Protein AF-A0A6C2YUM2-F1 (afdb_monomer_lite)

Foldseek 3Di:
DDDDDDDDDPVVVVVLCVVQVVVPHGSVVVVVVVVVCVVPPPVVVVVVVVVVVVVVVVVVVVVVD

Radius of gyration: 20.24 Å; chains: 1; bounding box: 30×21×61 Å

pLDDT: mean 86.24, std 9.74, range [58.12, 96.25]

Structure (mm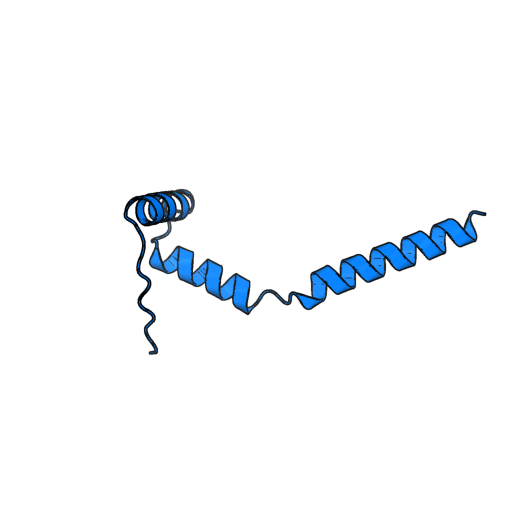CIF, N/CA/C/O backbone):
data_AF-A0A6C2YUM2-F1
#
_entry.id   AF-A0A6C2YUM2-F1
#
loop_
_atom_site.group_PDB
_atom_site.id
_atom_site.type_symbol
_atom_site.label_atom_id
_atom_site.label_alt_id
_atom_site.label_comp_id
_atom_site.label_asym_id
_atom_site.label_entity_id
_atom_site.label_seq_id
_atom_site.pdbx_PDB_ins_code
_atom_site.Cartn_x
_atom_site.Cartn_y
_atom_site.Cartn_z
_atom_site.occupancy
_atom_site.B_iso_or_equiv
_atom_site.auth_seq_id
_atom_site.auth_comp_id
_atom_site.auth_asym_id
_atom_site.auth_atom_id
_atom_site.pdbx_PDB_model_num
ATOM 1 N N . MET A 1 1 ? 9.403 -8.127 18.538 1.00 63.03 1 MET A N 1
ATOM 2 C CA . MET A 1 1 ? 8.818 -7.775 17.227 1.00 63.03 1 MET A CA 1
ATOM 3 C C . MET A 1 1 ? 8.876 -6.265 17.106 1.00 63.03 1 MET A C 1
ATOM 5 O O . MET A 1 1 ? 8.437 -5.619 18.052 1.00 63.03 1 MET A O 1
ATOM 9 N N . PRO A 1 2 ? 9.476 -5.698 16.051 1.00 83.19 2 PRO A N 1
ATOM 10 C CA . PRO A 1 2 ? 9.397 -4.258 15.831 1.00 83.19 2 PRO A CA 1
ATOM 11 C C . PRO A 1 2 ? 7.936 -3.873 15.560 1.00 83.19 2 PRO A C 1
ATOM 13 O O . PRO A 1 2 ? 7.245 -4.576 14.825 1.00 83.19 2 PRO A O 1
ATOM 16 N N . SER A 1 3 ? 7.464 -2.791 16.174 1.00 83.94 3 SER A N 1
ATOM 17 C CA . SER A 1 3 ? 6.157 -2.196 15.893 1.00 83.94 3 SER A CA 1
ATOM 18 C C . SER A 1 3 ? 6.343 -0.878 15.147 1.00 83.94 3 SER A C 1
ATOM 20 O O . SER A 1 3 ? 7.307 -0.148 15.378 1.00 83.94 3 SER A O 1
ATOM 22 N N . ILE A 1 4 ? 5.421 -0.586 14.233 1.00 84.69 4 ILE A N 1
ATOM 23 C CA . ILE A 1 4 ? 5.357 0.681 13.506 1.00 84.69 4 ILE A CA 1
ATOM 24 C C . ILE A 1 4 ? 3.978 1.270 13.784 1.00 84.69 4 ILE A C 1
ATOM 26 O O . ILE A 1 4 ? 2.968 0.606 13.556 1.00 84.69 4 ILE A O 1
ATOM 30 N N . THR A 1 5 ? 3.941 2.505 14.276 1.00 90.62 5 THR A N 1
ATOM 31 C CA . THR A 1 5 ? 2.702 3.266 14.457 1.00 90.62 5 THR A CA 1
ATOM 32 C C . THR A 1 5 ? 2.551 4.216 13.280 1.00 90.62 5 THR A C 1
ATOM 34 O O . THR A 1 5 ? 3.475 4.962 12.963 1.00 90.62 5 THR A O 1
ATOM 37 N N . LEU A 1 6 ? 1.395 4.173 12.623 1.00 87.12 6 LEU A N 1
ATOM 38 C CA . LEU A 1 6 ? 1.057 5.043 11.502 1.00 87.12 6 LEU A CA 1
ATOM 39 C C . LEU A 1 6 ? -0.141 5.899 11.902 1.00 87.12 6 LEU A C 1
ATOM 41 O O . LEU A 1 6 ? -1.167 5.369 12.326 1.00 87.12 6 LEU A O 1
ATOM 45 N N . GLU A 1 7 ? -0.006 7.212 11.764 1.00 92.00 7 GLU A N 1
ATOM 46 C CA . GLU A 1 7 ? -1.101 8.150 11.989 1.00 92.00 7 GLU A CA 1
ATOM 47 C C . GLU A 1 7 ? -1.816 8.430 10.666 1.00 92.00 7 GLU A C 1
ATOM 49 O O . GLU A 1 7 ? -1.190 8.722 9.646 1.00 92.00 7 GLU A O 1
ATOM 54 N N . PHE A 1 8 ? -3.143 8.341 10.684 1.00 88.62 8 PHE A N 1
ATOM 55 C CA . PHE A 1 8 ? -3.992 8.609 9.529 1.00 88.62 8 PHE A CA 1
ATOM 56 C C . PHE A 1 8 ? -5.041 9.651 9.900 1.00 88.62 8 PHE A C 1
ATOM 58 O O . PHE A 1 8 ? -5.533 9.672 11.027 1.00 88.62 8 PHE A O 1
ATOM 65 N N . SER A 1 9 ? -5.438 10.473 8.928 1.00 95.31 9 SER A N 1
ATOM 66 C CA . SER A 1 9 ? -6.702 11.195 9.044 1.00 95.31 9 SER A CA 1
ATOM 67 C C . SER A 1 9 ? -7.864 10.199 9.043 1.00 95.31 9 SER A C 1
ATOM 69 O O . SER A 1 9 ? -7.766 9.096 8.495 1.00 95.31 9 SER A O 1
ATOM 71 N N . GLU A 1 10 ? -8.989 10.601 9.627 1.00 93.56 10 GLU A N 1
ATOM 72 C CA . GLU A 1 10 ? -10.182 9.757 9.707 1.00 93.56 10 GLU A CA 1
ATOM 73 C C . GLU A 1 10 ? -10.682 9.329 8.316 1.00 93.56 10 GLU A C 1
ATOM 75 O O . GLU A 1 10 ? -10.996 8.160 8.096 1.00 93.56 10 GLU A O 1
ATOM 80 N N . GLU A 1 11 ? -10.642 10.237 7.337 1.00 95.06 11 GLU A N 1
ATOM 81 C CA . GLU A 1 11 ? -11.006 9.948 5.946 1.00 95.06 11 GLU A CA 1
ATOM 82 C C . GLU A 1 11 ? -10.108 8.866 5.321 1.00 95.06 11 GLU A C 1
ATOM 84 O O . GLU A 1 11 ? -10.592 7.922 4.683 1.00 95.06 11 GLU A O 1
ATOM 89 N N . HIS A 1 12 ? -8.791 8.966 5.523 1.00 92.75 12 HIS A N 1
ATOM 90 C CA . HIS A 1 12 ? -7.845 7.975 5.014 1.00 92.75 12 HIS A CA 1
ATOM 91 C C . HIS A 1 12 ? -8.044 6.616 5.683 1.00 92.75 12 HIS A C 1
ATOM 93 O O . HIS A 1 12 ? -8.005 5.591 4.997 1.00 92.75 12 HIS A O 1
ATOM 99 N N . LEU A 1 13 ? -8.321 6.600 6.990 1.00 94.44 13 LEU A N 1
ATOM 100 C CA . LEU A 1 13 ? -8.603 5.369 7.719 1.00 94.44 13 LEU A CA 1
ATOM 101 C C . LEU A 1 13 ? -9.893 4.702 7.221 1.00 94.44 13 LEU A C 1
ATOM 103 O O . LEU A 1 13 ? -9.892 3.500 6.959 1.00 94.44 13 LEU A O 1
ATOM 107 N N . GLN A 1 14 ? -10.966 5.466 6.999 1.00 95.00 14 GLN A N 1
ATOM 108 C CA . GLN A 1 14 ? -12.217 4.945 6.432 1.00 95.00 14 GLN A CA 1
ATOM 109 C C . GLN A 1 14 ? -12.026 4.384 5.018 1.00 95.00 14 GLN A C 1
ATOM 111 O O . GLN A 1 14 ? -12.636 3.382 4.638 1.00 95.00 14 GLN A O 1
ATOM 116 N N . ARG A 1 15 ? -11.180 5.018 4.200 1.00 94.44 15 ARG A N 1
ATOM 117 C CA . ARG A 1 15 ? -10.835 4.494 2.873 1.00 94.44 15 ARG A CA 1
ATOM 118 C C . ARG A 1 15 ? -10.045 3.185 2.973 1.00 94.44 15 ARG A C 1
ATOM 120 O O . ARG A 1 15 ? -10.335 2.259 2.222 1.00 94.44 15 ARG A O 1
ATOM 127 N N . LEU A 1 16 ? -9.096 3.091 3.905 1.00 93.81 16 LEU A N 1
ATOM 128 C CA . LEU A 1 16 ? -8.334 1.869 4.191 1.00 93.81 16 LEU A CA 1
ATOM 129 C C . LEU A 1 16 ? -9.226 0.721 4.659 1.00 93.81 16 LEU A C 1
ATOM 131 O O . LEU A 1 16 ? -9.092 -0.388 4.152 1.00 93.81 16 LEU A O 1
ATOM 135 N N . GLN A 1 17 ? -10.164 0.995 5.565 1.00 95.06 17 GLN A N 1
ATOM 136 C CA . GLN A 1 17 ? -11.129 0.003 6.039 1.00 95.06 17 GLN A CA 1
ATOM 137 C C . GLN A 1 17 ? -11.980 -0.550 4.899 1.00 95.06 17 GLN A C 1
ATOM 139 O O . GLN A 1 17 ? -12.144 -1.760 4.812 1.00 95.06 17 GLN A O 1
ATOM 144 N N . ARG A 1 18 ? -12.463 0.310 3.993 1.00 96.25 18 ARG A N 1
ATOM 145 C CA . ARG A 1 18 ? -13.206 -0.133 2.803 1.00 96.25 18 ARG A CA 1
ATOM 146 C C . ARG A 1 18 ? -12.366 -1.041 1.907 1.00 96.25 18 ARG A C 1
ATOM 148 O O . ARG A 1 18 ? -12.807 -2.133 1.587 1.00 96.25 18 ARG A O 1
ATOM 155 N N . MET A 1 19 ? -11.135 -0.636 1.581 1.00 94.75 19 MET A N 1
ATOM 156 C CA . MET A 1 19 ? -10.239 -1.449 0.744 1.00 94.75 19 MET A CA 1
ATOM 157 C C . MET A 1 19 ? -9.913 -2.811 1.371 1.00 94.75 19 MET A C 1
ATOM 159 O O . MET A 1 19 ? -9.822 -3.805 0.656 1.00 94.75 19 MET A O 1
ATOM 163 N N . ALA A 1 20 ? -9.729 -2.857 2.692 1.00 94.94 20 ALA A N 1
ATOM 164 C CA . ALA A 1 20 ? -9.485 -4.102 3.408 1.00 94.94 20 ALA A CA 1
ATOM 165 C C . ALA A 1 20 ? -10.745 -4.986 3.431 1.00 94.94 20 ALA A C 1
ATOM 167 O O . ALA A 1 20 ? -10.668 -6.178 3.134 1.00 94.94 20 ALA A O 1
ATOM 168 N N . LEU A 1 21 ? -11.915 -4.389 3.688 1.00 95.44 21 LEU A N 1
ATOM 169 C CA . LEU A 1 21 ? -13.203 -5.082 3.715 1.00 95.44 21 LEU A CA 1
ATOM 170 C C . LEU A 1 21 ? -13.566 -5.689 2.355 1.00 95.44 21 LEU A C 1
ATOM 172 O O . LEU A 1 21 ? -14.038 -6.822 2.315 1.00 95.44 21 LEU A O 1
ATOM 176 N N . ASP A 1 22 ? -13.284 -4.986 1.254 1.00 94.75 22 ASP A N 1
ATOM 177 C CA . ASP A 1 22 ? -13.490 -5.486 -0.114 1.00 94.75 22 ASP A CA 1
ATOM 178 C C . ASP A 1 22 ? -12.704 -6.783 -0.389 1.00 94.75 22 ASP A C 1
ATOM 180 O O . ASP A 1 22 ? -13.067 -7.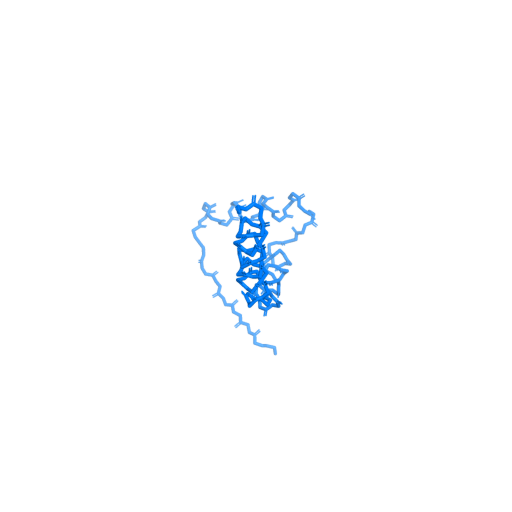563 -1.268 1.00 94.75 22 ASP A O 1
ATOM 184 N N . GLN A 1 23 ? -11.636 -7.032 0.375 1.00 93.25 23 GLN A N 1
ATOM 185 C CA . GLN A 1 23 ? -10.808 -8.239 0.303 1.00 93.25 23 GLN A CA 1
ATOM 186 C C . GLN A 1 23 ? -11.046 -9.206 1.475 1.00 93.25 23 GLN A C 1
ATOM 188 O O . GLN A 1 23 ? -10.353 -10.217 1.578 1.00 93.25 23 GLN A O 1
ATOM 193 N N . GLY A 1 24 ? -12.014 -8.919 2.354 1.00 94.25 24 GLY A N 1
ATOM 194 C CA . GLY A 1 24 ? -12.298 -9.716 3.551 1.00 94.25 24 GLY A CA 1
ATOM 195 C C . GLY A 1 24 ? -11.183 -9.682 4.603 1.00 94.25 24 GLY A C 1
ATOM 196 O O . GLY A 1 24 ? -11.077 -10.610 5.399 1.00 94.25 24 GLY A O 1
ATOM 197 N N . MET A 1 25 ? -10.345 -8.643 4.593 1.00 95.06 25 MET A N 1
ATOM 198 C CA . MET A 1 25 ? -9.176 -8.484 5.462 1.00 95.06 25 MET A CA 1
ATOM 199 C C . MET A 1 25 ? -9.391 -7.383 6.504 1.00 95.06 25 MET A C 1
ATOM 201 O O . MET A 1 25 ? -10.164 -6.442 6.308 1.00 95.06 25 MET A O 1
ATOM 205 N N . THR A 1 26 ? -8.644 -7.446 7.605 1.00 94.94 26 THR A N 1
ATOM 206 C CA . THR A 1 26 ? -8.466 -6.299 8.502 1.00 94.94 26 THR A CA 1
ATOM 207 C C . THR A 1 26 ? -7.519 -5.264 7.886 1.00 94.94 26 THR A C 1
ATOM 209 O O . THR A 1 26 ? -6.721 -5.561 6.997 1.00 94.94 26 THR A O 1
ATOM 212 N N . VAL A 1 27 ? -7.552 -4.025 8.391 1.00 92.94 27 VAL A N 1
ATOM 213 C CA . VAL A 1 27 ? -6.627 -2.966 7.942 1.00 92.94 27 VAL A CA 1
ATOM 214 C C . VAL A 1 27 ? -5.164 -3.361 8.168 1.00 92.94 27 VAL A C 1
ATOM 216 O O . VAL A 1 27 ? -4.319 -3.059 7.329 1.00 92.94 27 VAL A O 1
ATOM 219 N N . ALA A 1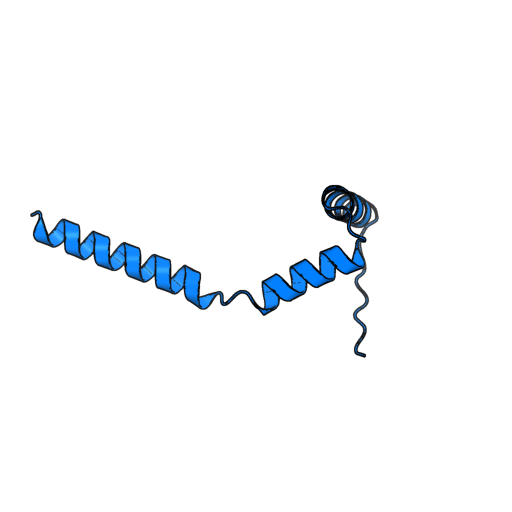 28 ? -4.862 -4.044 9.275 1.00 91.62 28 ALA A N 1
ATOM 220 C CA . ALA A 1 28 ? -3.507 -4.485 9.590 1.00 91.62 28 ALA A CA 1
ATOM 221 C C . ALA A 1 28 ? -3.005 -5.534 8.587 1.00 91.62 28 ALA A C 1
ATOM 223 O O . ALA A 1 28 ? -1.923 -5.365 8.033 1.00 91.62 28 ALA A O 1
ATOM 224 N N . GLU A 1 29 ? -3.813 -6.557 8.297 1.00 93.69 29 GLU A N 1
ATOM 225 C CA . GLU A 1 29 ? -3.478 -7.600 7.315 1.00 93.69 29 GLU A CA 1
ATOM 226 C C . GLU A 1 29 ? -3.325 -7.017 5.908 1.00 93.69 29 GLU A C 1
ATOM 228 O O . GLU A 1 29 ? -2.363 -7.323 5.206 1.00 93.69 29 GLU A O 1
ATOM 233 N N . TYR A 1 30 ? -4.230 -6.113 5.522 1.00 93.75 30 TYR A N 1
ATOM 234 C CA . TYR A 1 30 ? -4.157 -5.418 4.242 1.00 93.75 30 TYR A CA 1
ATOM 235 C C . TYR A 1 30 ? -2.865 -4.596 4.112 1.00 93.75 30 TYR A C 1
ATOM 237 O O . TYR A 1 30 ? -2.182 -4.656 3.089 1.00 93.75 30 TYR A O 1
ATOM 245 N N . LEU A 1 31 ? -2.493 -3.836 5.147 1.00 92.50 31 LEU A N 1
ATOM 246 C CA . LEU A 1 31 ? -1.252 -3.057 5.146 1.00 92.50 31 LEU A CA 1
ATOM 247 C C . LEU A 1 31 ? -0.011 -3.953 5.145 1.00 92.50 31 LEU A C 1
ATOM 249 O O . LEU A 1 31 ? 0.948 -3.641 4.439 1.00 92.50 31 LEU A O 1
ATOM 253 N N . GLU A 1 32 ? -0.023 -5.057 5.892 1.00 91.38 32 GLU A N 1
ATOM 254 C CA . GLU A 1 32 ? 1.081 -6.015 5.913 1.00 91.38 32 GLU A CA 1
ATOM 255 C C . GLU A 1 32 ? 1.294 -6.654 4.537 1.00 91.38 32 GLU A C 1
ATOM 257 O O . GLU A 1 32 ? 2.422 -6.670 4.045 1.00 91.38 32 GLU A O 1
ATOM 262 N N . ASP A 1 33 ? 0.230 -7.126 3.882 1.00 90.38 33 ASP A N 1
ATOM 263 C CA . ASP A 1 33 ? 0.300 -7.697 2.534 1.00 90.38 33 ASP A CA 1
ATOM 264 C C . ASP A 1 33 ? 0.847 -6.677 1.524 1.00 90.38 33 ASP A C 1
ATOM 266 O O . ASP A 1 33 ? 1.753 -6.983 0.744 1.00 90.38 33 ASP A O 1
ATOM 270 N N . ARG A 1 34 ? 0.369 -5.427 1.584 1.00 89.56 34 ARG A N 1
ATOM 271 C CA . ARG A 1 34 ? 0.845 -4.349 0.706 1.00 89.56 34 ARG A CA 1
ATOM 272 C C . ARG A 1 34 ? 2.307 -3.992 0.956 1.00 89.56 34 ARG A C 1
ATOM 274 O O . ARG A 1 34 ? 3.049 -3.822 -0.010 1.00 89.56 34 ARG A O 1
ATOM 281 N N . LEU A 1 35 ? 2.735 -3.901 2.215 1.00 89.75 35 LEU A N 1
ATOM 282 C CA . LEU A 1 35 ? 4.132 -3.647 2.574 1.00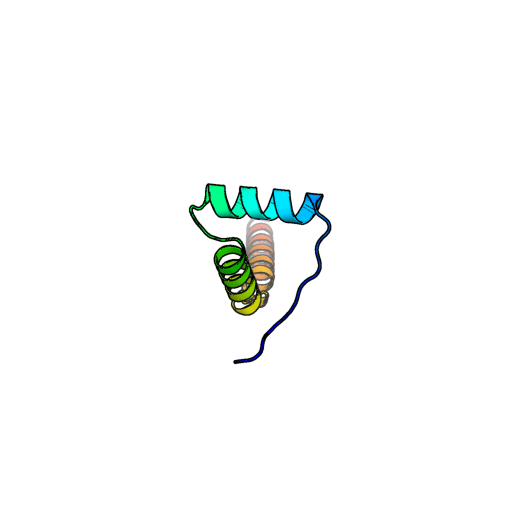 89.75 35 LEU A CA 1
ATOM 283 C C . LEU A 1 35 ? 5.032 -4.807 2.158 1.00 89.75 35 LEU A C 1
ATOM 285 O O . LEU A 1 35 ? 6.100 -4.577 1.600 1.00 89.75 35 LEU A O 1
ATOM 289 N N . ARG A 1 36 ? 4.593 -6.048 2.371 1.00 88.69 36 ARG A N 1
ATOM 290 C CA . ARG A 1 36 ? 5.313 -7.251 1.951 1.00 88.69 36 ARG A CA 1
ATOM 291 C C . ARG A 1 36 ? 5.493 -7.275 0.440 1.00 88.69 36 ARG A C 1
ATOM 293 O O . ARG A 1 36 ? 6.615 -7.454 -0.015 1.00 88.69 36 ARG A O 1
ATOM 300 N N . LYS A 1 37 ? 4.427 -7.034 -0.327 1.00 87.62 37 LYS A N 1
ATOM 301 C CA . LYS A 1 37 ? 4.492 -6.921 -1.791 1.00 87.62 37 LYS A CA 1
ATOM 302 C C . LYS A 1 37 ? 5.431 -5.809 -2.226 1.00 87.62 37 LYS A C 1
ATOM 304 O O . LYS A 1 37 ? 6.252 -6.045 -3.089 1.00 87.62 37 LYS A O 1
ATOM 309 N N . TRP A 1 38 ? 5.373 -4.642 -1.592 1.00 85.25 38 TRP A N 1
ATOM 310 C CA . TRP A 1 38 ? 6.255 -3.520 -1.916 1.00 85.25 38 TRP A CA 1
ATOM 311 C C . TRP A 1 38 ? 7.735 -3.787 -1.593 1.00 85.25 38 TRP A C 1
ATOM 313 O O . TRP A 1 38 ? 8.615 -3.352 -2.332 1.00 85.25 38 TRP A O 1
ATOM 323 N N . LEU A 1 39 ? 8.014 -4.504 -0.500 1.00 84.50 39 LEU A N 1
ATOM 324 C CA . LEU A 1 39 ? 9.367 -4.910 -0.102 1.00 84.50 39 LEU A CA 1
ATOM 325 C C . LEU A 1 39 ? 9.910 -6.070 -0.948 1.00 84.50 39 LEU A C 1
ATOM 327 O O . LEU A 1 39 ? 11.120 -6.169 -1.129 1.00 84.50 39 LEU A O 1
ATOM 331 N N . MET A 1 40 ? 9.031 -6.953 -1.430 1.00 81.06 40 MET A N 1
ATOM 332 C CA . MET A 1 40 ? 9.372 -8.104 -2.275 1.00 81.06 40 MET A CA 1
ATOM 333 C C . MET A 1 40 ? 9.279 -7.806 -3.773 1.00 81.06 40 MET A C 1
ATOM 335 O O . MET A 1 40 ? 9.757 -8.607 -4.573 1.00 81.06 40 MET A O 1
ATOM 339 N N . GLU A 1 41 ? 8.660 -6.691 -4.167 1.00 72.25 41 GLU A N 1
ATOM 340 C CA . GLU A 1 41 ? 8.628 -6.230 -5.548 1.00 72.25 41 GLU A CA 1
ATOM 341 C C . GLU A 1 41 ? 10.056 -5.911 -5.965 1.00 72.25 41 GLU A C 1
ATOM 343 O O . GLU A 1 41 ? 10.625 -4.868 -5.627 1.00 72.25 41 GLU A O 1
ATOM 348 N N . ASP A 1 42 ? 10.628 -6.832 -6.731 1.00 63.78 42 ASP A N 1
ATOM 349 C CA . ASP A 1 42 ? 11.890 -6.626 -7.405 1.00 63.78 42 ASP A CA 1
ATOM 350 C C . ASP A 1 42 ? 11.668 -5.601 -8.520 1.00 63.78 42 ASP A C 1
ATOM 352 O O . ASP A 1 42 ? 11.466 -5.935 -9.689 1.00 63.78 42 ASP A O 1
ATOM 356 N N . ARG A 1 43 ? 11.643 -4.315 -8.147 1.00 60.88 43 ARG A N 1
ATOM 357 C CA . ARG A 1 43 ? 11.447 -3.185 -9.068 1.00 60.88 43 ARG A CA 1
ATOM 358 C C . ARG A 1 43 ? 12.493 -3.139 -10.184 1.00 60.88 43 ARG A C 1
ATOM 360 O O . ARG A 1 43 ? 12.309 -2.388 -11.141 1.00 60.88 43 ARG A O 1
ATOM 367 N N . GLN A 1 44 ? 13.545 -3.957 -10.106 1.00 59.09 44 GLN A N 1
ATOM 368 C CA . GLN A 1 44 ? 14.470 -4.171 -11.211 1.00 59.09 44 GLN A CA 1
ATOM 369 C C . GLN A 1 44 ? 13.818 -4.909 -12.390 1.00 59.09 44 GLN A C 1
ATOM 371 O O . GLN A 1 44 ? 14.083 -4.551 -13.534 1.00 59.09 44 GLN A O 1
ATOM 376 N N . THR A 1 45 ? 12.911 -5.863 -12.153 1.00 66.88 45 THR A N 1
ATOM 377 C CA . THR A 1 45 ? 12.358 -6.711 -13.227 1.00 66.88 45 THR A CA 1
ATOM 378 C C . THR A 1 45 ? 11.474 -5.960 -14.217 1.00 66.88 45 THR A C 1
ATOM 380 O O . THR A 1 45 ? 11.572 -6.218 -15.414 1.00 66.88 45 THR A O 1
ATOM 383 N N . PHE A 1 46 ? 10.651 -4.999 -13.781 1.00 71.88 46 PHE A N 1
ATOM 384 C CA . PHE A 1 46 ? 9.816 -4.234 -14.717 1.00 71.88 46 PHE A CA 1
ATOM 385 C C . PHE A 1 46 ? 10.655 -3.322 -15.619 1.00 71.88 46 PHE A C 1
ATOM 387 O O . PHE A 1 46 ? 10.457 -3.306 -16.831 1.00 71.88 46 PHE A O 1
ATOM 394 N N . ALA A 1 47 ? 11.618 -2.594 -15.044 1.00 75.00 47 ALA A N 1
AT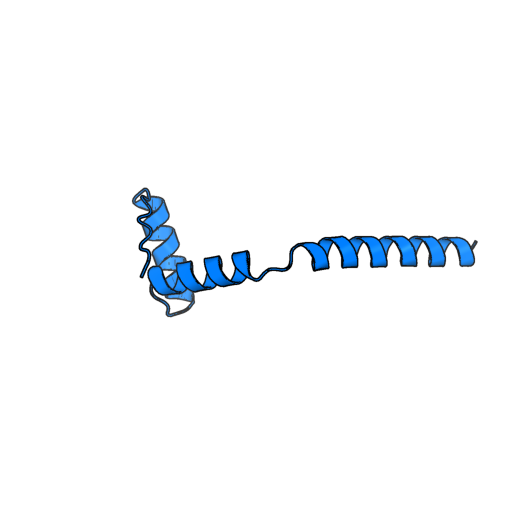OM 395 C CA . ALA A 1 47 ? 12.503 -1.723 -15.815 1.00 75.00 47 ALA A CA 1
ATOM 396 C C . ALA A 1 47 ? 13.363 -2.528 -16.805 1.00 75.00 47 ALA A C 1
ATOM 398 O O . ALA A 1 47 ? 13.457 -2.159 -17.973 1.00 75.00 47 ALA A O 1
ATOM 399 N N . GLN A 1 48 ? 13.906 -3.668 -16.368 1.00 77.38 48 GLN A N 1
ATOM 400 C CA . GLN A 1 48 ? 14.688 -4.571 -17.218 1.00 77.38 48 GLN A CA 1
ATOM 401 C C . GLN A 1 48 ? 13.839 -5.214 -18.322 1.00 77.38 48 GLN A C 1
ATOM 403 O O . GLN A 1 48 ? 14.279 -5.293 -19.466 1.00 77.38 48 GLN A O 1
ATOM 408 N N . ALA A 1 49 ? 12.612 -5.648 -18.015 1.00 79.69 49 ALA A N 1
ATOM 409 C CA . ALA A 1 49 ? 11.698 -6.201 -19.013 1.00 79.69 49 ALA A CA 1
ATOM 410 C C . ALA A 1 49 ? 11.284 -5.142 -20.044 1.00 79.69 49 ALA A C 1
ATOM 412 O O . ALA A 1 49 ? 11.230 -5.434 -21.239 1.00 79.69 49 ALA A O 1
ATOM 413 N N . LEU A 1 50 ? 11.036 -3.908 -19.600 1.00 83.44 50 LEU A N 1
ATOM 414 C CA . LEU A 1 50 ? 10.722 -2.789 -20.482 1.00 83.44 50 LEU A CA 1
ATOM 415 C C . LEU A 1 50 ? 11.895 -2.479 -21.420 1.00 83.44 50 LEU A C 1
ATOM 417 O O . LEU A 1 50 ? 11.694 -2.377 -22.629 1.00 83.44 50 LEU A O 1
ATOM 421 N N . GLU A 1 51 ? 13.112 -2.380 -20.883 1.00 85.81 51 GLU A N 1
ATOM 422 C CA . GLU A 1 51 ? 14.324 -2.164 -21.676 1.00 85.81 51 GLU A CA 1
ATOM 423 C C . GLU A 1 51 ? 14.530 -3.296 -22.691 1.00 85.81 51 GLU A C 1
ATOM 425 O O . GLU A 1 51 ? 14.690 -3.035 -23.883 1.00 85.81 51 GLU A O 1
ATOM 430 N N . TYR A 1 52 ? 14.400 -4.553 -22.257 1.00 85.62 52 TYR A N 1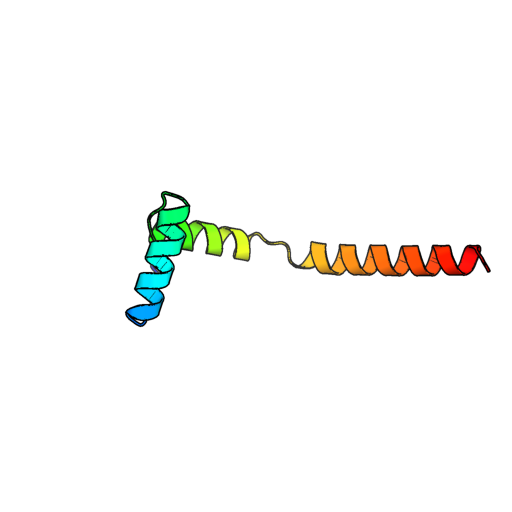
ATOM 431 C CA . TYR A 1 52 ? 14.504 -5.720 -23.130 1.00 85.62 52 TYR A CA 1
ATOM 432 C C . TYR A 1 52 ? 13.508 -5.673 -24.299 1.00 85.62 52 TYR A C 1
ATOM 434 O O . TYR A 1 52 ? 13.892 -5.876 -25.455 1.00 85.62 52 TYR A O 1
ATOM 442 N N . VAL A 1 53 ? 12.232 -5.377 -24.026 1.00 88.31 53 VAL A N 1
ATOM 443 C CA . VAL A 1 53 ? 11.184 -5.289 -25.058 1.00 88.31 53 VAL A CA 1
ATOM 444 C C . VAL A 1 53 ? 11.471 -4.150 -26.039 1.00 88.31 53 VAL A C 1
ATOM 446 O O . VAL A 1 53 ? 11.349 -4.341 -27.252 1.00 88.31 53 VAL A O 1
ATOM 449 N N . LEU A 1 54 ? 11.893 -2.983 -25.547 1.00 90.81 54 LEU A N 1
ATOM 450 C CA . LEU A 1 54 ? 12.234 -1.839 -26.396 1.00 90.81 54 LEU A CA 1
ATOM 451 C C . LEU A 1 54 ? 13.434 -2.144 -27.303 1.00 90.81 54 LEU A C 1
ATOM 453 O O . LEU A 1 54 ? 13.365 -1.887 -28.508 1.00 90.81 54 LEU A O 1
ATOM 457 N N . THR A 1 55 ? 14.495 -2.755 -26.767 1.00 91.06 55 THR A N 1
ATOM 458 C CA . THR A 1 55 ? 15.668 -3.169 -27.550 1.00 91.06 55 THR A CA 1
ATOM 459 C C . THR A 1 55 ? 15.293 -4.187 -28.626 1.00 91.06 55 THR A C 1
ATOM 461 O O . THR A 1 55 ? 15.700 -4.035 -29.779 1.00 91.06 55 THR A O 1
ATOM 464 N N . LYS A 1 56 ? 14.476 -5.198 -28.299 1.00 89.50 56 LYS A N 1
ATOM 465 C CA . LYS A 1 56 ? 14.044 -6.210 -29.277 1.00 89.50 56 LYS A CA 1
ATOM 466 C C . LYS A 1 56 ? 13.167 -5.647 -30.382 1.00 89.50 56 LYS A C 1
ATOM 468 O O . LYS A 1 56 ? 13.347 -6.021 -31.540 1.00 89.50 56 LYS A O 1
ATOM 473 N N . ASN A 1 57 ? 12.288 -4.708 -30.061 1.00 87.69 57 ASN A N 1
ATOM 474 C CA . ASN A 1 57 ? 11.492 -4.026 -31.073 1.00 87.69 57 ASN A CA 1
ATOM 475 C C . ASN A 1 57 ? 12.367 -3.171 -31.994 1.00 87.69 57 ASN A C 1
ATOM 477 O O . ASN A 1 57 ? 12.209 -3.236 -33.210 1.00 87.69 57 ASN A O 1
ATOM 481 N N . ALA A 1 58 ? 13.335 -2.432 -31.448 1.00 88.81 58 ALA A N 1
ATOM 482 C CA . ALA A 1 58 ? 14.283 -1.671 -32.259 1.00 88.81 58 ALA A CA 1
ATOM 483 C C . ALA A 1 58 ? 15.100 -2.579 -33.201 1.00 88.81 58 ALA A C 1
ATOM 485 O O . ALA A 1 58 ? 15.269 -2.254 -34.377 1.00 88.81 58 ALA A O 1
ATOM 486 N N . GLU A 1 59 ? 15.561 -3.740 -32.719 1.00 90.25 59 GLU A N 1
ATOM 487 C CA . GLU A 1 59 ? 16.240 -4.747 -33.548 1.00 90.25 59 GLU A CA 1
ATOM 488 C C . GLU A 1 59 ? 15.337 -5.303 -34.657 1.00 90.25 59 GLU A C 1
ATOM 490 O O . GLU A 1 59 ? 15.795 -5.459 -35.789 1.00 90.25 59 GLU A O 1
ATOM 495 N N . LEU A 1 60 ? 14.068 -5.594 -34.354 1.00 86.50 60 LEU A N 1
ATOM 496 C CA . LEU A 1 60 ? 13.085 -6.077 -35.327 1.00 86.50 60 LEU A CA 1
ATOM 497 C C . LEU A 1 60 ? 12.839 -5.053 -36.434 1.00 86.50 60 LEU A C 1
ATOM 499 O O . LEU A 1 60 ? 12.948 -5.393 -37.610 1.00 86.50 60 LEU A O 1
ATOM 503 N N . TYR A 1 61 ? 12.575 -3.796 -36.070 1.00 85.44 61 TYR A N 1
ATOM 504 C CA . TYR A 1 61 ? 12.355 -2.730 -37.047 1.00 85.44 61 TYR A CA 1
ATOM 505 C C . TYR A 1 61 ? 13.583 -2.492 -37.927 1.00 85.44 61 TYR A C 1
ATOM 507 O O . TYR A 1 61 ? 13.441 -2.274 -39.125 1.00 85.44 61 TYR A O 1
ATOM 515 N N . ARG A 1 62 ? 14.794 -2.610 -37.369 1.00 79.38 62 ARG A N 1
ATOM 516 C CA . ARG A 1 62 ? 16.044 -2.475 -38.130 1.00 79.38 62 ARG A CA 1
ATOM 517 C C . ARG A 1 62 ? 16.265 -3.597 -39.149 1.00 79.38 62 ARG A C 1
ATOM 519 O O . ARG A 1 62 ? 16.984 -3.383 -40.111 1.00 79.38 62 ARG A O 1
ATOM 526 N N . ARG A 1 63 ? 15.704 -4.788 -38.921 1.00 82.94 63 ARG A N 1
ATOM 527 C CA . ARG A 1 63 ? 15.826 -5.951 -39.824 1.00 82.94 63 ARG A CA 1
ATOM 528 C C . ARG A 1 63 ? 14.756 -5.989 -40.917 1.00 82.94 63 ARG A C 1
ATOM 530 O O . ARG A 1 63 ? 14.889 -6.770 -41.851 1.00 82.94 63 ARG A O 1
ATOM 537 N N . LEU A 1 64 ? 13.684 -5.216 -40.756 1.00 76.31 64 LEU A N 1
ATOM 538 C CA . LEU A 1 64 ? 12.567 -5.120 -41.701 1.00 76.31 64 LEU A CA 1
ATOM 539 C C . LEU A 1 64 ? 12.712 -3.952 -42.695 1.00 76.31 64 LEU A C 1
ATOM 541 O O . LEU A 1 64 ? 11.888 -3.843 -43.600 1.00 76.31 64 LEU A O 1
ATOM 545 N N . ALA A 1 65 ? 13.721 -3.096 -42.512 1.00 58.12 65 ALA A N 1
ATOM 546 C CA . ALA A 1 65 ? 14.116 -2.021 -43.424 1.00 58.12 65 ALA A CA 1
ATOM 547 C C . ALA A 1 65 ? 15.324 -2.451 -44.266 1.00 58.12 65 ALA A C 1
ATOM 549 O O . ALA A 1 65 ? 15.392 -2.021 -45.438 1.00 58.12 65 ALA A O 1
#

Sequence (65 aa):
MPSITLEFSEEHLQRLQRMALDQGMTVAEYLEDRLRKWLMEDRQTFAQALEYVLTKNAELYRRLA

Secondary structure (DSSP, 8-state):
---------HHHHHHHHHHHHTTT--HHHHHHHHHHHHHH--HHHHHHHHHHHHHHHHHHHHH--

Organism: NCBI:txid692036